Protein AF-A0A0G1XD36-F1 (afdb_monomer_lite)

Organism: NCBI:txid1618989

Structure (mmCIF, N/CA/C/O backbone):
data_AF-A0A0G1XD36-F1
#
_entry.id   AF-A0A0G1XD36-F1
#
loop_
_atom_site.group_PDB
_atom_site.id
_atom_site.type_symbol
_atom_site.label_atom_id
_atom_site.label_alt_id
_atom_site.label_comp_id
_atom_site.label_asym_id
_atom_site.label_entity_id
_atom_site.label_seq_id
_atom_site.pdbx_PDB_ins_code
_atom_site.Cartn_x
_atom_site.Cartn_y
_atom_site.Cartn_z
_atom_site.occupancy
_atom_site.B_iso_or_equiv
_atom_site.auth_seq_id
_atom_site.auth_comp_id
_atom_site.auth_asym_id
_atom_site.auth_atom_id
_atom_site.pdbx_PDB_model_num
ATOM 1 N N . MET A 1 1 ? -12.450 -5.993 47.253 1.00 56.69 1 MET A N 1
ATOM 2 C CA . MET A 1 1 ? -12.050 -7.113 46.367 1.00 56.69 1 MET A CA 1
ATOM 3 C C . MET A 1 1 ? -13.128 -7.528 45.356 1.00 56.69 1 MET A C 1
ATOM 5 O O . MET A 1 1 ? -12.743 -7.910 44.266 1.00 56.69 1 MET A O 1
ATOM 9 N N . ARG A 1 2 ? -14.443 -7.425 45.641 1.00 61.53 2 ARG A N 1
ATOM 10 C CA . ARG A 1 2 ? -15.503 -7.756 44.654 1.00 61.53 2 ARG A CA 1
ATOM 11 C C . ARG A 1 2 ? -15.562 -6.834 43.423 1.00 61.53 2 ARG A C 1
ATOM 13 O O . ARG A 1 2 ? -15.802 -7.339 42.339 1.00 61.53 2 ARG A O 1
ATOM 20 N N . GLY A 1 3 ? -15.294 -5.533 43.579 1.00 71.50 3 GLY A N 1
ATOM 21 C CA . GLY A 1 3 ? -15.344 -4.571 42.465 1.00 71.50 3 GLY A CA 1
ATOM 22 C C . GLY A 1 3 ? -14.323 -4.851 41.356 1.00 71.50 3 GLY A C 1
ATOM 23 O O . GLY A 1 3 ? -14.695 -4.905 40.196 1.00 71.50 3 GLY A O 1
ATOM 24 N N . GLN A 1 4 ? -13.062 -5.138 41.702 1.00 78.69 4 GLN A N 1
ATOM 25 C CA . GLN A 1 4 ? -12.018 -5.406 40.699 1.00 78.69 4 GLN A CA 1
ATOM 26 C C . GLN A 1 4 ? -12.273 -6.688 39.894 1.00 78.69 4 GLN A C 1
ATOM 28 O O . GLN A 1 4 ? -12.010 -6.736 38.700 1.00 78.69 4 GLN A O 1
ATOM 33 N N . ALA A 1 5 ? -12.795 -7.734 40.541 1.00 81.44 5 ALA A N 1
ATOM 34 C CA . ALA A 1 5 ? -13.110 -8.986 39.857 1.00 81.44 5 ALA A CA 1
ATOM 35 C C . ALA A 1 5 ? -14.263 -8.817 38.852 1.00 81.44 5 ALA A C 1
ATOM 37 O O . ALA A 1 5 ? -14.232 -9.437 37.795 1.00 81.44 5 ALA A O 1
ATOM 38 N N . LEU A 1 6 ? -15.247 -7.966 39.170 1.00 81.62 6 LEU A N 1
ATOM 39 C CA . LEU A 1 6 ? -16.342 -7.634 38.260 1.00 81.62 6 LEU A CA 1
ATOM 40 C C . LEU A 1 6 ? -15.836 -6.840 37.049 1.00 81.62 6 LEU A C 1
ATOM 42 O O . LEU A 1 6 ? -16.121 -7.240 35.927 1.00 81.62 6 LEU A O 1
ATOM 46 N N . LYS A 1 7 ? -15.019 -5.800 37.274 1.00 86.69 7 LYS A N 1
ATOM 47 C CA . LYS A 1 7 ? -14.390 -4.998 36.207 1.00 86.69 7 LYS A CA 1
ATOM 48 C C . LYS A 1 7 ? -13.583 -5.867 35.242 1.00 86.69 7 LYS A C 1
ATOM 50 O O . LYS A 1 7 ? -13.819 -5.848 34.042 1.00 86.69 7 LYS A O 1
ATOM 55 N N . ASN A 1 8 ? -12.705 -6.719 35.776 1.00 87.00 8 ASN A N 1
ATOM 56 C CA . ASN A 1 8 ? -11.891 -7.618 34.956 1.00 87.00 8 ASN A CA 1
ATOM 57 C C . ASN A 1 8 ? -12.744 -8.635 34.174 1.00 87.00 8 ASN A C 1
ATOM 59 O O . ASN A 1 8 ? -12.370 -9.035 33.078 1.00 87.00 8 ASN A O 1
ATOM 63 N N . CYS A 1 9 ? -13.870 -9.083 34.738 1.00 91.81 9 CYS A N 1
ATOM 64 C CA . CYS A 1 9 ? -14.781 -10.006 34.065 1.00 91.81 9 CYS A CA 1
ATOM 65 C C . CYS A 1 9 ? -15.540 -9.319 32.923 1.00 91.81 9 CYS A C 1
ATOM 67 O O . CYS A 1 9 ? -15.625 -9.888 31.839 1.00 91.81 9 CYS A O 1
ATOM 69 N N . ALA A 1 10 ? -16.066 -8.115 33.161 1.00 92.38 10 ALA A N 1
ATOM 70 C CA . ALA A 1 10 ? -16.743 -7.318 32.142 1.00 92.38 10 ALA A CA 1
ATOM 71 C C . ALA A 1 10 ? -15.798 -7.014 30.973 1.00 92.38 10 ALA A C 1
ATOM 73 O O . ALA A 1 10 ? -16.138 -7.311 29.834 1.00 92.38 10 ALA A O 1
ATOM 74 N N . GLN A 1 11 ? -14.570 -6.574 31.271 1.00 91.81 11 GLN A N 1
ATOM 75 C CA . GLN A 1 11 ? -13.529 -6.327 30.273 1.00 91.81 11 GLN A CA 1
ATOM 76 C C . GLN A 1 11 ? -13.288 -7.535 29.360 1.00 91.81 11 GLN A C 1
ATOM 78 O O . GLN A 1 11 ? -13.242 -7.400 28.142 1.00 91.81 11 GLN A O 1
ATOM 83 N N . LEU A 1 12 ? -13.107 -8.726 29.944 1.00 93.12 12 LEU A N 1
ATOM 84 C CA . LEU A 1 12 ? -12.813 -9.934 29.172 1.00 93.12 12 LEU A CA 1
ATOM 85 C C . LEU A 1 12 ? -13.974 -10.326 28.259 1.00 93.12 12 LEU A C 1
ATOM 87 O O . LEU A 1 12 ? -13.733 -10.709 27.121 1.00 93.12 12 LEU A O 1
ATOM 91 N N . ILE A 1 13 ? -15.211 -10.222 28.749 1.00 94.62 13 ILE A N 1
ATOM 92 C CA . ILE A 1 13 ? -16.399 -10.531 27.950 1.00 94.62 13 ILE A CA 1
ATOM 93 C C . ILE A 1 13 ? -16.547 -9.504 26.825 1.00 94.62 13 ILE A C 1
ATOM 95 O O . ILE A 1 13 ? -16.720 -9.910 25.686 1.00 94.62 13 ILE A O 1
ATOM 99 N N . ALA A 1 14 ? -16.408 -8.208 27.117 1.00 94.44 14 ALA A N 1
ATOM 100 C CA . ALA A 1 14 ? -16.526 -7.142 26.125 1.00 94.44 14 ALA A CA 1
ATOM 101 C C . ALA A 1 14 ? -15.501 -7.288 24.985 1.00 94.44 14 ALA A C 1
ATOM 103 O O . ALA A 1 14 ? -15.827 -7.078 23.819 1.00 94.44 14 ALA A O 1
ATOM 104 N N . ILE A 1 15 ? -14.272 -7.704 25.311 1.00 93.25 15 ILE A N 1
ATOM 105 C CA . ILE A 1 15 ? -13.216 -8.017 24.336 1.00 93.25 15 ILE A CA 1
ATOM 106 C C . ILE A 1 15 ? -13.569 -9.265 23.514 1.00 93.25 15 ILE A C 1
ATOM 108 O O . ILE A 1 15 ? -13.427 -9.232 22.297 1.00 93.25 15 ILE A O 1
ATOM 112 N N . ASP A 1 16 ? -14.018 -10.347 24.158 1.00 93.38 16 ASP A N 1
ATOM 113 C CA . ASP A 1 16 ? -14.334 -11.628 23.499 1.00 93.38 16 ASP A CA 1
ATOM 114 C C . ASP A 1 16 ? -15.556 -11.533 22.574 1.00 93.38 16 ASP A C 1
ATOM 116 O O . ASP A 1 16 ? -15.603 -12.165 21.523 1.00 93.38 16 ASP A O 1
ATOM 120 N N . THR A 1 17 ? -16.551 -10.724 22.943 1.00 92.12 17 THR A N 1
ATOM 121 C CA . THR A 1 17 ? -17.769 -10.536 22.145 1.00 92.12 17 THR A CA 1
ATOM 122 C C . THR A 1 17 ? -17.699 -9.333 21.207 1.00 92.12 17 THR A C 1
ATOM 124 O O . THR A 1 17 ? -18.535 -9.223 20.308 1.00 92.12 17 THR A O 1
ATOM 127 N N . GLY A 1 18 ? -16.752 -8.413 21.420 1.00 92.06 18 GLY A N 1
ATOM 128 C CA . GLY A 1 18 ? -16.721 -7.106 20.759 1.00 92.06 18 GLY A CA 1
ATOM 129 C C . GLY A 1 18 ? -17.934 -6.230 21.097 1.00 92.06 18 GLY A C 1
ATOM 130 O O . GLY A 1 18 ? -18.329 -5.391 20.284 1.00 92.06 18 GLY A O 1
ATOM 131 N N . ASP A 1 19 ? -18.566 -6.459 22.253 1.00 93.81 19 ASP A N 1
ATOM 132 C CA . ASP A 1 19 ? -19.788 -5.772 22.677 1.00 93.81 19 ASP A CA 1
ATOM 133 C C . ASP A 1 19 ? -19.489 -4.740 23.781 1.00 93.81 19 ASP A C 1
ATOM 135 O O . ASP A 1 19 ? -19.231 -5.132 24.924 1.00 93.81 19 ASP A O 1
ATOM 139 N N . PRO A 1 20 ? -19.515 -3.430 23.471 1.00 94.12 20 PRO A N 1
ATOM 140 C CA . PRO A 1 20 ? -19.242 -2.380 24.447 1.00 94.12 20 PRO A CA 1
ATOM 141 C C . PRO A 1 20 ? -20.337 -2.253 25.517 1.00 94.12 20 PRO A C 1
ATOM 143 O O . PRO A 1 20 ? -20.035 -1.789 26.610 1.00 94.12 20 PRO A O 1
ATOM 146 N N . GLU A 1 21 ? -21.575 -2.713 25.275 1.00 95.12 21 GLU A N 1
ATOM 147 C CA . GLU A 1 21 ? -22.667 -2.621 26.268 1.00 95.12 21 GLU A CA 1
ATOM 148 C C . GLU A 1 21 ? -22.371 -3.458 27.527 1.00 95.12 21 GLU A C 1
ATOM 150 O O . GLU A 1 21 ? -22.886 -3.200 28.615 1.00 95.12 21 GLU A O 1
ATOM 155 N N . VAL A 1 22 ? -21.479 -4.447 27.417 1.00 95.50 22 VAL A N 1
ATOM 156 C CA . VAL A 1 22 ? -20.992 -5.241 28.555 1.00 95.50 22 VAL A CA 1
ATOM 157 C C . VAL A 1 22 ? -20.266 -4.366 29.588 1.00 95.50 22 VAL A C 1
ATOM 159 O O . VAL A 1 22 ? -20.234 -4.715 30.772 1.00 95.50 22 VAL A O 1
ATOM 162 N N . CYS A 1 23 ? -19.704 -3.232 29.167 1.00 95.25 23 CYS A N 1
ATOM 163 C CA . CYS A 1 23 ? -18.957 -2.312 30.018 1.00 95.25 23 CYS A CA 1
ATOM 164 C C . CYS A 1 23 ? -19.855 -1.435 30.910 1.00 95.25 23 CYS A C 1
ATOM 166 O O . CYS A 1 23 ? -19.361 -0.921 31.912 1.00 95.25 23 CYS A O 1
ATOM 168 N N . ASP A 1 24 ? -21.169 -1.357 30.656 1.00 94.75 24 ASP A N 1
ATOM 169 C CA . ASP A 1 24 ? -22.134 -0.552 31.436 1.00 94.75 24 ASP A CA 1
ATOM 170 C C . ASP A 1 24 ? -22.221 -0.947 32.923 1.00 94.75 24 ASP A C 1
ATOM 172 O O . ASP A 1 24 ? -22.754 -0.215 33.758 1.00 94.75 24 ASP A O 1
ATOM 176 N N . VAL A 1 25 ? -21.713 -2.130 33.283 1.00 92.81 25 VAL A N 1
ATOM 177 C CA . VAL A 1 25 ? -21.644 -2.601 34.676 1.00 92.81 25 VAL A CA 1
ATOM 178 C C . VAL A 1 25 ? -20.498 -1.965 35.475 1.00 92.81 25 VAL A C 1
ATOM 180 O O . VAL A 1 25 ? -20.360 -2.243 36.671 1.00 92.81 25 VAL A O 1
ATOM 183 N N . ILE A 1 26 ? -19.632 -1.185 34.824 1.00 92.38 26 ILE A N 1
ATOM 184 C CA . ILE A 1 26 ? -18.475 -0.525 35.426 1.00 92.38 26 ILE A CA 1
ATOM 185 C C . ILE A 1 26 ? -18.885 0.886 35.861 1.00 92.38 26 ILE A C 1
ATOM 187 O O . ILE A 1 26 ? -19.116 1.758 35.042 1.00 92.38 26 ILE A O 1
ATOM 191 N N . ASP A 1 27 ? -18.938 1.122 37.174 1.00 91.88 27 ASP A N 1
ATOM 192 C CA . ASP A 1 27 ? -19.380 2.417 37.725 1.00 91.88 27 ASP A CA 1
ATOM 193 C C . ASP A 1 27 ? -18.370 3.568 37.531 1.00 91.88 27 ASP A C 1
ATOM 195 O O . ASP A 1 27 ? -18.714 4.739 37.703 1.00 91.88 27 ASP A O 1
ATOM 199 N N . ASP A 1 28 ? -17.099 3.242 37.283 1.00 92.75 28 ASP A N 1
ATOM 200 C CA . ASP A 1 28 ? -16.036 4.231 37.105 1.00 92.75 28 ASP A CA 1
ATOM 201 C C . ASP A 1 28 ? -15.924 4.599 35.625 1.00 92.75 28 ASP A C 1
ATOM 203 O O . ASP A 1 28 ? -15.701 3.726 34.793 1.00 92.75 28 ASP A O 1
ATOM 207 N N . ALA A 1 29 ? -16.100 5.881 35.306 1.00 92.69 29 ALA A N 1
ATOM 208 C CA . ALA A 1 29 ? -16.201 6.340 33.924 1.00 92.69 29 ALA A CA 1
ATOM 209 C C . ALA A 1 29 ? -14.900 6.158 33.126 1.00 92.69 29 ALA A C 1
ATOM 211 O O . ALA A 1 29 ? -14.968 5.921 31.922 1.00 92.69 29 ALA A O 1
ATOM 212 N N . ASP A 1 30 ? -13.738 6.254 33.780 1.00 92.69 30 ASP A N 1
ATOM 213 C CA . ASP A 1 30 ? -12.450 6.075 33.107 1.00 92.69 30 ASP A CA 1
ATOM 214 C C . ASP A 1 30 ? -12.234 4.582 32.805 1.00 92.69 30 ASP A C 1
ATOM 216 O O . ASP A 1 30 ? -11.949 4.216 31.666 1.00 92.69 30 ASP A O 1
ATOM 220 N N . ASP A 1 31 ? -12.486 3.705 33.787 1.00 92.88 31 ASP A N 1
ATOM 221 C CA . ASP A 1 31 ? -12.416 2.250 33.578 1.00 92.88 31 ASP A CA 1
ATOM 222 C C . ASP A 1 31 ? -13.466 1.753 32.560 1.00 92.88 31 ASP A C 1
ATOM 224 O O . ASP A 1 31 ? -13.218 0.795 31.826 1.00 92.88 31 ASP A O 1
ATOM 228 N N . GLN A 1 32 ? -14.654 2.368 32.527 1.00 94.50 32 GLN A N 1
ATOM 229 C CA . GLN A 1 32 ? -15.695 2.054 31.548 1.00 94.50 32 GLN A CA 1
ATOM 230 C C . GLN A 1 32 ? -15.246 2.443 30.136 1.00 94.50 32 GLN A C 1
ATOM 232 O O . GLN A 1 32 ? -15.360 1.627 29.223 1.00 94.50 32 GLN A O 1
ATOM 237 N N . ALA A 1 33 ? -14.691 3.646 29.958 1.00 95.38 33 ALA A N 1
ATOM 238 C CA . ALA A 1 33 ? -14.184 4.095 28.664 1.00 95.38 33 ALA A CA 1
ATOM 239 C C . ALA A 1 33 ? -13.049 3.192 28.152 1.00 95.38 33 ALA A C 1
ATOM 241 O O . ALA A 1 33 ? -13.061 2.797 26.989 1.00 95.38 33 ALA A O 1
ATOM 242 N N . ASP A 1 34 ? -12.121 2.788 29.026 1.00 94.75 34 ASP A N 1
ATOM 243 C CA . ASP A 1 34 ? -11.053 1.840 28.680 1.00 94.75 34 ASP A CA 1
ATOM 244 C C . ASP A 1 34 ? -11.609 0.456 28.275 1.00 94.75 34 ASP A C 1
ATOM 246 O O . ASP A 1 34 ? -11.056 -0.228 27.402 1.00 94.75 34 ASP A O 1
ATOM 250 N N . CYS A 1 35 ? -12.719 0.032 28.887 1.00 95.75 35 CYS A N 1
ATOM 251 C CA . CYS A 1 35 ? -13.431 -1.191 28.524 1.00 95.75 35 CYS A CA 1
ATOM 252 C C . CYS A 1 35 ? -14.083 -1.101 27.144 1.00 95.75 35 CYS A C 1
ATOM 254 O O . CYS A 1 35 ? -13.866 -1.978 26.302 1.00 95.75 35 CYS A O 1
ATOM 256 N N . GLU A 1 36 ? -14.833 -0.029 26.894 1.00 96.62 36 GLU A N 1
ATOM 257 C CA . GLU A 1 36 ? -15.518 0.206 25.624 1.00 96.62 36 GLU A CA 1
ATOM 258 C C . GLU A 1 36 ? -14.518 0.344 24.474 1.00 96.62 36 GLU A C 1
ATOM 260 O O . GLU A 1 36 ? -14.683 -0.289 23.431 1.00 96.62 36 GLU A O 1
ATOM 265 N N . ASP A 1 37 ? -13.432 1.090 24.681 1.00 96.94 37 ASP A N 1
ATOM 266 C CA . ASP A 1 37 ? -12.352 1.260 23.710 1.00 96.94 37 ASP A CA 1
ATOM 267 C C . ASP A 1 37 ? -11.733 -0.086 23.302 1.00 96.94 37 ASP A C 1
ATOM 269 O O . ASP A 1 37 ? -11.488 -0.338 22.116 1.00 96.94 37 ASP A O 1
ATOM 273 N N . ALA A 1 38 ? -11.520 -0.989 24.264 1.00 95.25 38 ALA A N 1
ATOM 274 C CA . ALA A 1 38 ? -11.024 -2.332 23.982 1.00 95.25 38 ALA A CA 1
ATOM 275 C C . ALA A 1 38 ? -12.050 -3.188 23.221 1.00 95.25 38 ALA A C 1
ATOM 277 O O . ALA A 1 38 ? -11.671 -3.908 22.295 1.00 95.25 38 ALA A O 1
ATOM 278 N N . ALA A 1 39 ? -13.336 -3.096 23.568 1.00 95.75 39 ALA A N 1
ATOM 279 C CA . ALA A 1 39 ? -14.408 -3.804 22.869 1.00 95.75 39 ALA A CA 1
ATOM 280 C C . ALA A 1 39 ? -14.543 -3.329 21.412 1.00 95.75 39 ALA A C 1
ATOM 282 O O . ALA A 1 39 ? -14.588 -4.147 20.490 1.00 95.75 39 ALA A O 1
ATOM 283 N N . TYR A 1 40 ? -14.516 -2.012 21.179 1.00 95.56 40 TYR A N 1
ATOM 284 C CA . TYR A 1 40 ? -14.539 -1.429 19.836 1.00 95.56 40 TYR A CA 1
ATOM 285 C C . TYR A 1 40 ? -13.307 -1.802 19.016 1.00 95.56 40 TYR A C 1
ATOM 287 O O . TYR A 1 40 ? -13.437 -2.118 17.833 1.00 95.56 40 TYR A O 1
ATOM 295 N N . LEU A 1 41 ? -12.122 -1.833 19.633 1.00 94.75 41 LEU A N 1
ATOM 296 C CA . LEU A 1 41 ? -10.907 -2.295 18.968 1.00 94.75 41 LEU A CA 1
ATOM 297 C C . LEU A 1 41 ? -11.041 -3.744 18.486 1.00 94.75 41 LEU A C 1
ATOM 299 O O . LEU A 1 41 ? -10.660 -4.051 17.356 1.00 94.75 41 LEU A O 1
ATOM 303 N N . MET A 1 42 ? -11.576 -4.632 19.326 1.00 92.38 42 MET A N 1
ATOM 304 C CA . MET A 1 42 ? -11.791 -6.034 18.960 1.00 92.38 42 MET A CA 1
ATOM 305 C C . MET A 1 42 ? -12.838 -6.174 17.863 1.00 92.38 42 MET A C 1
ATOM 307 O O . MET A 1 42 ? -12.578 -6.826 16.852 1.00 92.38 42 MET A O 1
ATOM 311 N N . LYS A 1 43 ? -13.970 -5.476 17.997 1.00 91.88 43 LYS A N 1
ATOM 312 C CA . LYS A 1 43 ? -15.018 -5.424 16.973 1.00 91.88 43 LYS A CA 1
ATOM 313 C C . LYS A 1 43 ? -14.472 -4.976 15.617 1.00 91.88 43 LYS A C 1
ATOM 315 O O . LYS A 1 43 ? -14.778 -5.592 14.596 1.00 91.88 43 LYS A O 1
ATOM 320 N N . ALA A 1 44 ? -13.623 -3.949 15.607 1.00 92.12 44 ALA A N 1
ATOM 321 C CA . ALA A 1 44 ? -13.003 -3.450 14.389 1.00 92.12 44 ALA A CA 1
ATOM 322 C C . ALA A 1 44 ? -12.034 -4.466 13.768 1.00 92.12 44 ALA A C 1
ATOM 324 O O . ALA A 1 44 ? -12.080 -4.704 12.562 1.00 92.12 44 ALA A O 1
ATOM 325 N N . LYS 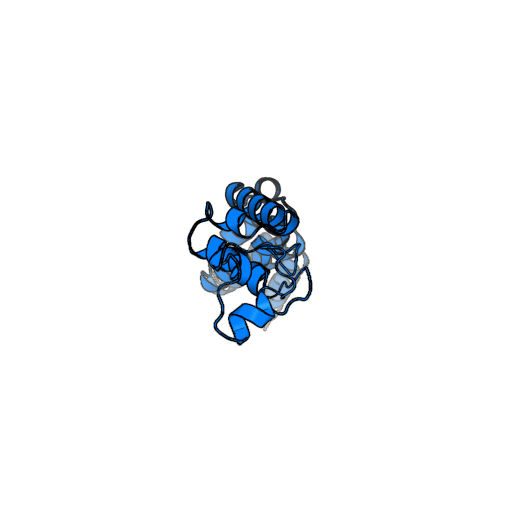A 1 45 ? -11.179 -5.104 14.578 1.00 89.44 45 LYS A N 1
ATOM 326 C CA . LYS A 1 45 ? -10.168 -6.055 14.089 1.00 89.44 45 LYS A CA 1
ATOM 327 C C . LYS A 1 45 ? -10.758 -7.382 13.623 1.00 89.44 45 LYS A C 1
ATOM 329 O O . LYS A 1 45 ? -10.402 -7.854 12.548 1.00 89.44 45 LYS A O 1
ATOM 334 N N . GLU A 1 46 ? -11.647 -7.984 14.405 1.00 86.44 46 GLU A N 1
ATOM 335 C CA . GLU A 1 46 ? -12.210 -9.304 14.095 1.00 86.44 46 GLU A CA 1
ATOM 336 C C . GLU A 1 46 ? -13.371 -9.219 13.102 1.00 86.44 46 GLU A C 1
ATOM 338 O O . GLU A 1 46 ?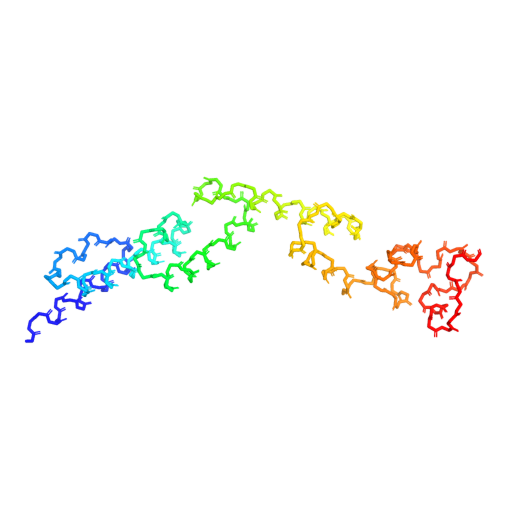 -13.520 -10.084 12.238 1.00 86.44 46 GLU A O 1
ATOM 343 N N . GLY A 1 47 ? -14.162 -8.145 13.167 1.00 78.88 47 GLY A N 1
ATOM 344 C CA . GLY A 1 47 ? -15.255 -7.888 12.230 1.00 78.88 47 GLY A CA 1
ATOM 345 C C . GLY A 1 47 ? -14.819 -7.229 10.918 1.00 78.88 47 GLY A C 1
ATOM 346 O O . GLY A 1 47 ? -15.630 -7.134 9.995 1.00 78.88 47 GLY A O 1
ATOM 347 N N . SER A 1 48 ? -13.563 -6.763 10.828 1.00 77.62 48 SER A N 1
ATOM 348 C CA . SER A 1 48 ? -13.107 -5.802 9.805 1.00 77.62 48 SER A CA 1
ATOM 349 C C . SER A 1 48 ? -13.987 -4.543 9.745 1.00 77.62 48 SER A C 1
ATOM 351 O O . SER A 1 48 ? -14.115 -3.910 8.703 1.00 77.62 48 SER A O 1
ATOM 353 N N . ASP A 1 49 ? -14.633 -4.191 10.855 1.00 85.12 49 ASP A N 1
ATOM 354 C CA . ASP A 1 49 ? -15.561 -3.068 10.952 1.00 85.12 49 ASP A CA 1
ATOM 355 C C . ASP A 1 49 ? -14.778 -1.775 11.210 1.00 85.12 49 ASP A C 1
ATOM 357 O O . ASP A 1 49 ? -14.572 -1.371 12.353 1.00 85.12 49 ASP A O 1
ATOM 361 N N . TYR A 1 50 ? -14.294 -1.125 10.148 1.00 89.06 50 TYR A N 1
ATOM 362 C CA . TYR A 1 50 ? -13.522 0.114 10.288 1.00 89.06 50 TYR A CA 1
ATOM 363 C C . TYR A 1 50 ? -14.318 1.221 10.991 1.00 89.06 50 TYR A C 1
ATOM 365 O O . TYR A 1 50 ? -13.751 1.996 11.763 1.00 89.06 50 TYR A O 1
ATOM 373 N N . ALA A 1 51 ? -15.637 1.276 10.784 1.00 89.00 51 ALA A N 1
ATOM 374 C CA . ALA A 1 51 ? -16.490 2.260 11.442 1.00 89.00 51 ALA A CA 1
ATOM 375 C C . ALA A 1 51 ? -16.456 2.127 12.975 1.00 89.00 51 ALA A C 1
ATOM 377 O O . ALA A 1 51 ? -16.587 3.136 13.669 1.00 89.00 51 ALA A O 1
ATOM 378 N N . ALA A 1 52 ? -16.201 0.928 13.514 1.00 92.19 52 ALA A N 1
ATOM 379 C CA . ALA A 1 52 ? -16.036 0.725 14.951 1.00 92.19 52 ALA A CA 1
ATOM 380 C C . ALA A 1 52 ? -14.800 1.443 15.525 1.00 92.19 52 ALA A C 1
ATOM 382 O O . ALA A 1 52 ? -14.839 1.859 16.682 1.00 92.19 52 ALA A O 1
ATOM 383 N N . CYS A 1 53 ? -13.744 1.684 14.732 1.00 93.94 53 CYS A N 1
ATOM 384 C CA . CYS A 1 53 ? -12.598 2.475 15.193 1.00 93.94 53 CYS A CA 1
ATOM 385 C C . CYS A 1 53 ? -13.004 3.913 15.563 1.00 93.94 53 CYS A C 1
ATOM 387 O O . CYS A 1 53 ? -12.446 4.483 16.497 1.00 93.94 53 CYS A O 1
ATOM 389 N N . ALA A 1 54 ? -14.000 4.500 14.887 1.00 92.06 54 ALA A N 1
ATOM 390 C CA . ALA A 1 54 ? -14.446 5.869 15.160 1.00 92.06 54 ALA A CA 1
ATOM 391 C C . ALA A 1 54 ? -15.079 6.033 16.554 1.00 92.06 54 ALA A C 1
ATOM 393 O O . ALA A 1 54 ? -15.091 7.146 17.087 1.00 92.06 54 ALA A O 1
ATOM 394 N N . SER A 1 55 ? -15.571 4.938 17.142 1.00 94.69 55 SER A N 1
ATOM 395 C CA . SER A 1 55 ? -16.143 4.911 18.490 1.00 94.69 55 SER A CA 1
ATOM 396 C C . SER A 1 55 ? -15.089 4.873 19.600 1.00 94.69 55 SER A C 1
ATOM 398 O O . SER A 1 55 ? -15.438 5.115 20.750 1.00 94.69 55 SER A O 1
ATOM 400 N N . ILE A 1 56 ? -13.818 4.609 19.272 1.00 96.25 56 ILE A N 1
ATOM 401 C CA . ILE A 1 56 ? -12.717 4.605 20.242 1.00 96.25 56 ILE A CA 1
ATOM 402 C C . ILE A 1 56 ? -12.403 6.050 20.654 1.00 96.25 56 ILE A C 1
ATOM 404 O O . ILE A 1 56 ? -12.067 6.906 19.822 1.00 96.25 56 ILE A O 1
ATOM 408 N N . VAL A 1 57 ? -12.499 6.326 21.952 1.00 96.38 57 VAL A N 1
ATOM 409 C CA . VAL A 1 57 ? -12.288 7.647 22.552 1.00 96.38 57 VAL A CA 1
ATOM 410 C C . VAL A 1 57 ? -10.797 7.947 22.692 1.00 96.38 57 VAL A C 1
ATOM 412 O O . VAL A 1 57 ? -10.360 9.066 22.385 1.00 96.38 57 VAL A O 1
ATOM 415 N N . ASN A 1 58 ? -9.992 6.963 23.107 1.00 96.62 58 ASN A N 1
ATOM 416 C CA . ASN A 1 58 ? -8.543 7.093 23.166 1.00 96.62 58 ASN A CA 1
ATOM 417 C C . ASN A 1 58 ? -7.965 7.312 21.759 1.00 96.62 58 ASN A C 1
ATOM 419 O O . ASN A 1 58 ? -7.977 6.434 20.897 1.00 96.62 58 ASN A O 1
ATOM 423 N N . LYS A 1 59 ? -7.419 8.508 21.526 1.00 96.31 59 LYS A N 1
ATOM 424 C CA . LYS A 1 59 ? -6.963 8.942 20.197 1.00 96.31 59 LYS A CA 1
ATOM 425 C C . LYS A 1 59 ? -5.816 8.101 19.645 1.00 96.31 59 LYS A C 1
ATOM 427 O O . LYS A 1 59 ? -5.789 7.858 18.441 1.00 96.31 59 LYS A O 1
ATOM 432 N N . ASP A 1 60 ? -4.895 7.673 20.504 1.00 96.38 60 ASP A N 1
ATOM 433 C CA . ASP A 1 60 ? -3.742 6.872 20.089 1.00 96.38 60 ASP A CA 1
ATOM 434 C C . ASP A 1 60 ? -4.196 5.457 19.720 1.00 96.38 60 ASP A C 1
ATOM 436 O O . ASP A 1 60 ? -3.785 4.905 18.695 1.00 96.38 60 ASP A O 1
ATOM 440 N N . LEU A 1 61 ? -5.116 4.895 20.511 1.00 95.94 61 LEU A N 1
ATOM 441 C CA . LEU A 1 61 ? -5.710 3.596 20.224 1.00 95.94 61 LEU A CA 1
ATOM 442 C C . LEU A 1 61 ? -6.561 3.628 18.952 1.00 95.94 61 LEU A C 1
ATOM 444 O O . LEU A 1 61 ? -6.461 2.716 18.131 1.00 95.94 61 LEU A O 1
ATOM 448 N N . ARG A 1 62 ? -7.333 4.699 18.745 1.00 95.62 62 ARG A N 1
ATOM 449 C CA . ARG A 1 62 ? -8.105 4.914 17.521 1.00 95.62 62 ARG A CA 1
ATOM 450 C C . ARG A 1 62 ? -7.206 4.980 16.294 1.00 95.62 62 ARG A C 1
ATOM 452 O O . ARG A 1 62 ? -7.444 4.239 15.349 1.00 95.62 62 ARG A O 1
ATOM 459 N N . ALA A 1 63 ? -6.152 5.795 16.320 1.00 93.62 63 ALA A N 1
ATOM 460 C CA . ALA A 1 63 ? -5.217 5.893 15.199 1.00 93.62 63 ALA A CA 1
ATOM 461 C C . ALA A 1 63 ? -4.565 4.533 14.885 1.00 93.62 63 ALA A C 1
ATOM 463 O O . ALA A 1 63 ? -4.399 4.148 13.723 1.00 93.62 63 ALA A O 1
ATOM 464 N N . SER A 1 64 ? -4.241 3.766 15.931 1.00 93.06 64 SER A N 1
ATOM 465 C CA . SER A 1 64 ? -3.723 2.405 15.794 1.00 93.06 64 SER A CA 1
ATOM 466 C C . SER A 1 64 ? -4.750 1.439 15.186 1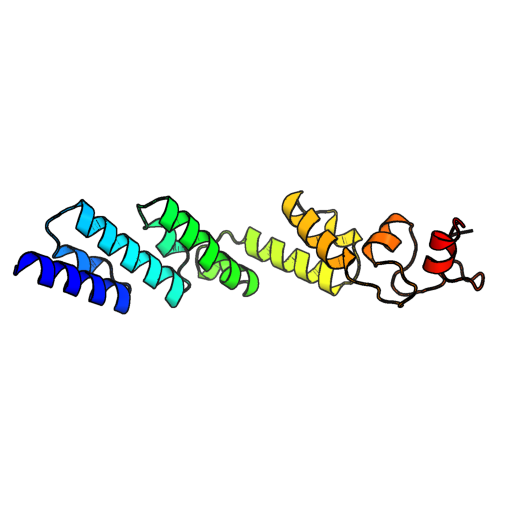.00 93.06 64 SER A C 1
ATOM 468 O O . SER A 1 64 ? -4.382 0.613 14.348 1.00 93.06 64 SER A O 1
ATOM 470 N N . CYS A 1 65 ? -6.024 1.546 15.577 1.00 94.06 65 CYS A N 1
ATOM 471 C CA . CYS A 1 65 ? -7.143 0.782 15.023 1.00 94.06 65 CYS A CA 1
ATOM 472 C C . CYS A 1 65 ? -7.339 1.086 13.537 1.00 94.06 65 CYS A C 1
ATOM 474 O O . CYS A 1 65 ? -7.283 0.174 12.715 1.00 94.06 65 CYS A O 1
ATOM 476 N N . GLU A 1 66 ? -7.487 2.369 13.196 1.00 91.88 66 GLU A N 1
ATOM 477 C CA . GLU A 1 66 ? -7.713 2.842 11.829 1.00 91.88 66 GLU A CA 1
ATOM 478 C C . GLU A 1 66 ? -6.612 2.328 10.894 1.00 91.88 66 GLU A C 1
ATOM 480 O O . GLU A 1 66 ? -6.902 1.756 9.847 1.00 91.88 66 GLU A O 1
ATOM 485 N N . THR A 1 67 ? -5.350 2.417 11.322 1.00 88.88 67 THR A N 1
ATOM 486 C CA . THR A 1 67 ? -4.206 1.934 10.535 1.00 88.88 67 THR A CA 1
ATOM 487 C C . THR A 1 67 ? -4.233 0.414 10.334 1.00 88.88 67 THR A C 1
ATOM 489 O O . THR A 1 67 ? -4.006 -0.072 9.227 1.00 88.88 67 THR A O 1
ATOM 492 N N . GLN A 1 68 ? -4.511 -0.358 11.391 1.00 89.75 68 GLN A N 1
ATOM 493 C CA . GLN A 1 68 ? -4.494 -1.826 11.328 1.00 89.75 68 GLN A CA 1
ATOM 494 C C . GLN A 1 68 ? -5.663 -2.403 10.525 1.00 89.75 68 GLN A C 1
ATOM 496 O O . GLN A 1 68 ? -5.512 -3.445 9.890 1.00 89.75 68 GLN A O 1
ATOM 501 N N . VAL A 1 69 ? -6.820 -1.745 10.563 1.00 91.19 69 VAL A N 1
ATOM 502 C CA . VAL A 1 69 ? -8.053 -2.235 9.938 1.00 91.19 69 VAL A CA 1
ATOM 503 C C . VAL A 1 69 ? -8.183 -1.743 8.493 1.00 91.19 69 VAL A C 1
ATOM 505 O O . VAL A 1 69 ? -8.661 -2.491 7.643 1.00 91.19 69 VAL A O 1
ATOM 508 N N . ALA A 1 70 ? -7.702 -0.536 8.167 1.00 90.62 70 ALA A N 1
ATOM 509 C CA . ALA A 1 70 ? -7.800 0.012 6.811 1.00 90.62 70 ALA A CA 1
ATOM 510 C C . ALA A 1 70 ? -7.010 -0.799 5.772 1.00 90.62 70 ALA A C 1
ATOM 512 O O . ALA A 1 70 ? -7.545 -1.096 4.707 1.00 90.62 70 ALA A O 1
ATOM 513 N N . ALA A 1 71 ? -5.766 -1.192 6.069 1.00 85.62 71 ALA A N 1
ATOM 514 C CA . ALA A 1 71 ? -4.892 -1.870 5.106 1.00 85.62 71 ALA A CA 1
ATOM 515 C C . ALA A 1 71 ? -5.506 -3.143 4.470 1.00 85.62 71 ALA A C 1
ATOM 517 O O . ALA A 1 71 ? -5.564 -3.213 3.240 1.00 85.62 71 ALA A O 1
ATOM 518 N N . PRO A 1 72 ? -6.019 -4.132 5.236 1.00 87.56 72 PRO A N 1
ATOM 519 C CA . PRO A 1 72 ? -6.642 -5.318 4.643 1.00 87.56 72 PRO A CA 1
ATOM 520 C C . PRO A 1 72 ? -7.946 -5.004 3.894 1.00 87.56 72 PRO A C 1
ATOM 522 O O . PRO A 1 72 ? -8.253 -5.672 2.909 1.00 87.56 72 PRO A O 1
ATOM 525 N N . ILE A 1 73 ? -8.704 -3.985 4.316 1.00 89.12 73 ILE A N 1
ATOM 526 C CA . ILE A 1 73 ? -9.929 -3.551 3.625 1.00 89.12 73 ILE A CA 1
ATOM 527 C C . ILE A 1 73 ? -9.594 -2.938 2.263 1.00 89.12 73 ILE A C 1
ATOM 529 O O . ILE A 1 73 ? -10.259 -3.256 1.274 1.00 89.12 73 ILE A O 1
ATOM 533 N N . ILE A 1 74 ? -8.563 -2.086 2.218 1.00 89.44 74 ILE A N 1
ATOM 534 C CA . ILE A 1 74 ? -8.064 -1.446 0.997 1.00 89.44 74 ILE A CA 1
ATOM 535 C C . ILE A 1 74 ? -7.567 -2.512 0.020 1.00 89.44 74 ILE A C 1
ATOM 537 O O . ILE A 1 74 ? -8.023 -2.548 -1.120 1.00 89.44 74 ILE A O 1
ATOM 541 N N . ALA A 1 75 ? -6.721 -3.435 0.486 1.00 85.38 75 ALA A N 1
ATOM 542 C CA . ALA A 1 75 ? -6.202 -4.532 -0.331 1.00 85.38 75 ALA A CA 1
ATOM 543 C C . ALA A 1 75 ? -7.306 -5.470 -0.859 1.00 85.38 75 ALA A C 1
ATOM 545 O O . ALA A 1 75 ? -7.187 -6.027 -1.946 1.00 85.38 75 ALA A O 1
ATOM 546 N N . ALA A 1 76 ? -8.401 -5.645 -0.112 1.00 86.88 76 ALA A N 1
ATOM 547 C CA . ALA A 1 76 ? -9.554 -6.430 -0.552 1.00 86.88 76 ALA A CA 1
ATOM 548 C C . ALA A 1 76 ? -10.521 -5.658 -1.474 1.00 86.88 76 ALA A C 1
ATOM 550 O O . ALA A 1 76 ? -11.523 -6.230 -1.909 1.00 86.88 76 ALA A O 1
ATOM 551 N N . GLY A 1 77 ? -10.285 -4.365 -1.730 1.00 87.88 77 GLY A N 1
ATOM 552 C CA . GLY A 1 77 ? -11.194 -3.512 -2.501 1.00 87.88 77 GLY A CA 1
ATOM 553 C C . GLY A 1 77 ? -12.563 -3.313 -1.836 1.00 87.88 77 GLY A C 1
ATOM 554 O O . GLY A 1 77 ? -13.557 -3.065 -2.517 1.00 87.88 77 GLY A O 1
ATOM 555 N N . ALA A 1 78 ? -12.653 -3.460 -0.509 1.00 89.12 78 ALA A N 1
ATOM 556 C CA . ALA A 1 78 ? -13.917 -3.542 0.227 1.00 89.12 78 ALA A CA 1
ATOM 557 C C . ALA A 1 78 ? -14.280 -2.256 1.002 1.00 89.12 78 ALA A C 1
ATOM 559 O O . ALA A 1 78 ? -15.099 -2.311 1.920 1.00 89.12 78 ALA A O 1
ATOM 560 N N . CYS A 1 79 ? -13.704 -1.103 0.644 1.00 89.50 79 CYS A N 1
ATOM 561 C CA . CYS A 1 79 ? -13.835 0.169 1.370 1.00 89.50 79 CYS A CA 1
ATOM 562 C C . CYS A 1 79 ? -15.287 0.549 1.681 1.00 89.50 79 CYS A C 1
ATOM 564 O O . CYS A 1 79 ? -15.651 0.648 2.853 1.00 89.50 79 CYS A O 1
ATOM 566 N N . ALA A 1 80 ? -16.149 0.658 0.662 1.00 88.19 80 ALA A N 1
ATOM 567 C CA . ALA A 1 80 ? -17.557 1.006 0.864 1.00 88.19 80 ALA A CA 1
ATOM 568 C C . ALA A 1 80 ? -18.314 0.017 1.769 1.00 88.19 80 ALA A C 1
ATOM 570 O O . ALA A 1 80 ? -19.215 0.423 2.501 1.00 88.19 80 ALA A O 1
ATOM 571 N N . LYS A 1 81 ? -17.954 -1.275 1.747 1.00 85.50 81 LYS A N 1
ATOM 572 C CA . LYS A 1 81 ? -18.603 -2.303 2.578 1.00 85.50 81 LYS A CA 1
ATOM 573 C C . LYS A 1 81 ? -18.325 -2.090 4.067 1.00 85.50 81 LYS A C 1
ATOM 575 O O . LYS A 1 81 ? -19.191 -2.388 4.883 1.00 85.50 81 LYS A O 1
ATOM 580 N N . TYR A 1 82 ? -17.139 -1.594 4.399 1.00 85.00 82 TYR A N 1
ATOM 581 C CA . TYR A 1 82 ? -16.670 -1.453 5.776 1.00 85.00 82 TYR A CA 1
ATOM 582 C C . TYR A 1 82 ? -16.579 0.008 6.244 1.00 85.00 82 TYR A C 1
ATOM 584 O O . TYR A 1 82 ? -16.051 0.276 7.317 1.00 85.00 82 TYR A O 1
ATOM 592 N N . GLY A 1 83 ? -17.132 0.954 5.477 1.00 81.12 83 GLY A N 1
ATOM 593 C CA . GLY A 1 83 ? -17.232 2.364 5.871 1.00 81.12 83 GLY A CA 1
ATOM 594 C C . GLY A 1 83 ? -15.958 3.187 5.661 1.00 81.12 83 GLY A C 1
ATOM 595 O O . GLY A 1 83 ? -15.844 4.271 6.227 1.00 81.12 83 GLY A O 1
ATOM 596 N N . LEU A 1 84 ? -15.012 2.693 4.858 1.00 85.75 84 LEU A N 1
ATOM 597 C CA . LEU A 1 84 ? -13.829 3.444 4.440 1.00 85.75 84 LEU A CA 1
ATOM 598 C C . LEU A 1 84 ? -14.152 4.323 3.221 1.00 85.75 84 LEU A C 1
ATOM 600 O O . LEU A 1 84 ? -15.028 3.980 2.422 1.00 85.75 84 LEU A O 1
ATOM 604 N N . ASP A 1 85 ? -13.426 5.431 3.046 1.00 89.06 85 ASP A N 1
ATOM 605 C CA . ASP A 1 85 ? -13.546 6.258 1.841 1.00 89.06 85 ASP A CA 1
ATOM 606 C C . ASP A 1 85 ? -13.201 5.420 0.600 1.00 89.06 85 ASP A C 1
ATOM 608 O O . ASP A 1 85 ? -12.119 4.837 0.502 1.00 89.06 85 ASP A O 1
ATOM 612 N N . GLN A 1 86 ? -14.140 5.341 -0.345 1.00 90.62 86 GLN A N 1
ATOM 613 C CA . GLN A 1 86 ? -13.996 4.512 -1.538 1.00 90.62 86 GLN A CA 1
ATOM 614 C C . GLN A 1 86 ? -12.800 4.938 -2.401 1.00 90.62 86 GLN A C 1
ATOM 616 O O . GLN A 1 86 ? -12.162 4.080 -3.008 1.00 90.62 86 GLN A O 1
ATOM 621 N N . SER A 1 87 ? -12.430 6.223 -2.377 1.00 90.00 87 SER A N 1
ATOM 622 C CA . SER A 1 87 ? -11.267 6.732 -3.109 1.00 90.00 87 SER A CA 1
ATOM 623 C C . SER A 1 87 ? -9.953 6.064 -2.692 1.00 90.00 87 SER A C 1
ATOM 625 O O . SER A 1 87 ? -9.045 5.963 -3.515 1.00 90.00 87 SER A O 1
ATOM 627 N N . LEU A 1 88 ? -9.848 5.549 -1.460 1.00 88.81 88 LEU A N 1
ATOM 628 C CA . LEU A 1 88 ? -8.666 4.816 -0.996 1.00 88.81 88 LEU A CA 1
ATOM 629 C C . LEU A 1 88 ? -8.522 3.473 -1.718 1.00 88.81 88 LEU A C 1
ATOM 631 O O . LEU A 1 88 ? -7.445 3.159 -2.221 1.00 88.81 88 LEU A O 1
ATOM 635 N N . CYS A 1 89 ? -9.612 2.708 -1.826 1.00 91.88 89 CYS A N 1
ATOM 636 C CA . CYS A 1 89 ? -9.622 1.461 -2.593 1.00 91.88 89 CYS A CA 1
ATOM 637 C C . CYS A 1 89 ? -9.425 1.716 -4.086 1.00 91.88 89 CYS A C 1
ATOM 639 O O . CYS A 1 89 ? -8.695 0.972 -4.741 1.00 91.88 89 CYS A O 1
ATOM 641 N N . ASP A 1 90 ? -10.053 2.762 -4.624 1.00 92.38 90 ASP A N 1
ATOM 642 C CA . ASP A 1 90 ? -9.926 3.112 -6.038 1.00 92.38 90 ASP A CA 1
ATOM 643 C C . ASP A 1 90 ? -8.476 3.502 -6.371 1.00 92.38 90 ASP A C 1
ATOM 645 O O . ASP A 1 90 ? -7.932 3.063 -7.383 1.00 92.38 90 ASP A O 1
ATOM 649 N N . THR A 1 91 ? -7.818 4.258 -5.481 1.00 90.94 91 THR A N 1
ATOM 650 C CA . THR A 1 91 ? -6.400 4.625 -5.614 1.00 90.94 91 THR A CA 1
ATOM 651 C C . THR A 1 91 ? -5.500 3.397 -5.545 1.00 90.94 91 THR A C 1
ATOM 653 O O . THR A 1 91 ? -4.639 3.244 -6.407 1.00 90.94 91 THR A O 1
ATOM 656 N N . GLN A 1 92 ? -5.709 2.497 -4.576 1.00 91.31 92 GLN A N 1
ATOM 657 C CA . GLN A 1 92 ? -4.915 1.268 -4.492 1.00 91.31 92 GLN A CA 1
ATOM 658 C C . GLN A 1 92 ? -5.092 0.405 -5.742 1.00 91.31 92 GLN A C 1
ATOM 660 O O . GLN A 1 92 ? -4.111 -0.036 -6.325 1.00 91.31 92 GLN A O 1
ATOM 665 N N . THR A 1 93 ? -6.329 0.237 -6.207 1.00 91.81 93 THR A N 1
ATOM 666 C CA . THR A 1 93 ? -6.624 -0.525 -7.429 1.00 91.81 93 THR A CA 1
ATOM 667 C C . THR A 1 93 ? -5.931 0.086 -8.647 1.00 91.81 93 THR A C 1
ATOM 669 O O . THR A 1 93 ? -5.431 -0.635 -9.509 1.00 91.81 93 THR A O 1
ATOM 672 N N . ALA A 1 94 ? -5.885 1.418 -8.734 1.00 93.69 94 ALA A N 1
ATOM 673 C CA . ALA A 1 94 ? -5.177 2.109 -9.802 1.00 93.69 94 ALA A CA 1
ATOM 674 C C . ALA A 1 94 ? -3.657 1.889 -9.720 1.00 93.69 94 ALA A C 1
ATOM 676 O O . ALA A 1 94 ? -3.039 1.641 -10.753 1.00 93.69 94 ALA A O 1
ATOM 677 N N . ILE A 1 95 ? -3.060 1.930 -8.524 1.00 93.56 95 ILE A N 1
ATOM 678 C CA . ILE A 1 95 ? -1.635 1.616 -8.319 1.00 93.56 95 ILE A CA 1
ATOM 679 C C . ILE A 1 95 ? -1.350 0.162 -8.709 1.00 93.56 95 ILE A C 1
ATOM 681 O O . ILE A 1 95 ? -0.423 -0.094 -9.472 1.00 93.56 95 ILE A O 1
ATOM 685 N N . ASP A 1 96 ? -2.179 -0.782 -8.265 1.00 92.56 96 ASP A N 1
ATOM 686 C CA . ASP A 1 96 ? -2.028 -2.203 -8.588 1.00 92.56 96 ASP A CA 1
ATOM 687 C C . ASP A 1 96 ? -2.122 -2.447 -10.102 1.00 92.56 96 ASP A C 1
ATOM 689 O O . ASP A 1 96 ? -1.391 -3.271 -10.649 1.00 92.56 96 ASP A O 1
ATOM 693 N N . ALA A 1 97 ? -2.985 -1.706 -10.806 1.00 94.06 97 ALA A N 1
ATOM 694 C CA . ALA A 1 97 ? -3.086 -1.767 -12.261 1.00 94.06 97 ALA A CA 1
ATOM 695 C C . ALA A 1 97 ? -1.828 -1.230 -12.963 1.00 94.06 97 ALA A C 1
ATOM 697 O O . ALA A 1 97 ? -1.415 -1.788 -13.980 1.00 94.06 97 ALA A O 1
ATOM 698 N N . VAL A 1 98 ? -1.205 -0.179 -12.422 1.00 95.25 98 VAL A N 1
ATOM 699 C CA . VAL A 1 98 ? 0.074 0.349 -12.919 1.00 95.25 98 VAL A CA 1
ATOM 700 C C . VAL A 1 98 ? 1.187 -0.666 -12.694 1.00 95.25 98 VAL A C 1
ATOM 702 O O . VAL A 1 98 ? 1.885 -1.018 -13.640 1.00 95.25 98 VAL A O 1
ATOM 705 N N . ILE A 1 99 ? 1.291 -1.212 -11.485 1.00 93.31 99 ILE A N 1
ATOM 706 C CA . ILE A 1 99 ? 2.244 -2.273 -11.151 1.00 93.31 99 ILE A CA 1
ATOM 707 C C . ILE A 1 99 ? 2.076 -3.470 -12.096 1.00 93.31 99 ILE A C 1
ATOM 709 O O . ILE A 1 99 ? 3.047 -3.948 -12.676 1.00 93.31 99 ILE A O 1
ATOM 713 N N . ALA A 1 100 ? 0.839 -3.915 -12.325 1.00 91.62 100 ALA A N 1
ATOM 714 C CA . ALA A 1 100 ? 0.545 -5.016 -13.237 1.00 91.62 100 ALA A CA 1
ATOM 715 C C . ALA A 1 100 ? 0.862 -4.697 -14.708 1.00 91.62 100 ALA A C 1
ATOM 717 O O . ALA A 1 100 ? 1.072 -5.620 -15.495 1.00 91.62 100 ALA A O 1
ATOM 718 N N . SER A 1 101 ? 0.877 -3.417 -15.092 1.00 91.56 101 SER A N 1
ATOM 719 C CA . SER A 1 101 ? 1.251 -2.996 -16.444 1.00 91.56 101 SER A CA 1
ATOM 720 C C . SER A 1 101 ? 2.755 -3.065 -16.704 1.00 91.56 101 SER A C 1
ATOM 722 O O . SER A 1 101 ? 3.148 -3.096 -17.866 1.00 91.56 101 SER A O 1
ATOM 724 N N . GLY A 1 102 ? 3.578 -3.085 -15.650 1.00 90.25 102 GLY A N 1
ATOM 725 C CA . GLY A 1 102 ? 5.036 -3.025 -15.757 1.00 90.25 102 GLY A CA 1
ATOM 726 C C . GLY A 1 102 ? 5.588 -1.629 -16.059 1.00 90.25 102 GLY A C 1
ATOM 727 O O . GLY A 1 102 ? 6.785 -1.440 -15.957 1.00 90.25 102 GLY A O 1
ATOM 728 N N . ASP A 1 103 ? 4.743 -0.641 -16.367 1.00 91.00 103 ASP A N 1
ATOM 729 C CA . ASP A 1 103 ? 5.180 0.673 -16.842 1.00 91.00 103 ASP A CA 1
ATOM 730 C C . ASP A 1 103 ? 5.232 1.726 -15.712 1.00 91.00 103 ASP A C 1
ATOM 732 O O . ASP A 1 103 ? 4.174 2.198 -15.264 1.00 91.00 103 ASP A O 1
ATOM 736 N N . PRO A 1 104 ? 6.430 2.192 -15.296 1.00 93.38 104 PRO A N 1
ATOM 737 C CA . PRO A 1 104 ? 6.572 3.190 -14.234 1.00 93.38 104 PRO A CA 1
ATOM 738 C C . PRO A 1 104 ? 5.905 4.536 -14.554 1.00 93.38 104 PRO A C 1
ATOM 740 O O . PRO A 1 104 ? 5.534 5.282 -13.643 1.00 93.38 104 PRO A O 1
ATOM 743 N N . ARG A 1 105 ? 5.670 4.858 -15.839 1.00 91.75 105 ARG A N 1
ATOM 744 C CA . ARG A 1 105 ? 4.981 6.097 -16.258 1.00 91.75 105 ARG A CA 1
ATOM 745 C C . ARG A 1 105 ? 3.568 6.190 -15.700 1.00 91.75 105 ARG A C 1
ATOM 747 O O . ARG A 1 105 ? 3.043 7.292 -15.522 1.00 91.75 105 ARG A O 1
ATOM 754 N N . GLY A 1 106 ? 2.956 5.044 -15.406 1.00 93.25 106 GLY A N 1
ATOM 755 C CA . GLY A 1 106 ? 1.638 4.976 -14.798 1.00 93.25 106 GLY A CA 1
ATOM 756 C C . GLY A 1 106 ? 1.573 5.580 -13.392 1.00 93.25 106 GLY A C 1
ATOM 757 O O . GLY A 1 106 ? 0.482 5.939 -12.964 1.00 93.25 106 GLY A O 1
ATOM 758 N N . CYS A 1 107 ? 2.701 5.760 -12.691 1.00 95.00 107 CYS A N 1
ATOM 759 C CA . CYS A 1 107 ? 2.721 6.344 -11.345 1.00 95.00 107 CYS A CA 1
ATOM 760 C C . CYS A 1 107 ? 2.531 7.874 -11.332 1.00 95.00 107 CYS A C 1
ATOM 762 O O . CYS A 1 107 ? 2.098 8.452 -10.330 1.00 95.00 107 CYS A O 1
ATOM 764 N N . ALA A 1 108 ? 2.816 8.554 -12.449 1.00 93.38 108 ALA A N 1
ATOM 765 C CA . ALA A 1 108 ? 2.803 10.016 -12.547 1.00 93.38 108 ALA A CA 1
ATOM 766 C C . ALA A 1 108 ? 1.483 10.703 -12.118 1.00 93.38 108 ALA A C 1
ATOM 768 O O . ALA A 1 108 ? 1.556 11.784 -11.524 1.00 93.38 108 ALA A O 1
ATOM 769 N N . PRO A 1 109 ? 0.280 10.143 -12.358 1.00 94.25 109 PRO A N 1
ATOM 770 C CA . PRO A 1 109 ? -0.981 10.769 -11.960 1.00 94.25 109 PRO A CA 1
ATOM 771 C C . PRO A 1 109 ? -1.277 10.738 -10.454 1.00 94.25 109 PRO A C 1
ATOM 773 O O . PRO A 1 109 ? -2.179 11.451 -10.021 1.00 94.25 109 PRO A O 1
ATOM 776 N N . PHE A 1 110 ? -0.571 9.929 -9.655 1.00 92.69 110 PHE A N 1
ATOM 777 C CA . PHE A 1 110 ? -0.841 9.818 -8.218 1.00 92.69 110 PHE A CA 1
ATOM 778 C C . PHE A 1 110 ? -0.293 11.010 -7.420 1.00 92.69 110 PHE A C 1
ATOM 780 O O . PHE A 1 110 ? 0.652 11.684 -7.836 1.00 92.69 110 PHE A O 1
ATOM 787 N N . GLU A 1 111 ? -0.880 11.260 -6.250 1.00 91.19 111 GLU A N 1
ATOM 788 C CA . GLU A 1 111 ? -0.377 12.233 -5.269 1.00 91.19 111 GLU A CA 1
ATOM 789 C C . GLU A 1 111 ? 1.004 11.832 -4.734 1.00 91.19 111 GLU A C 1
ATOM 791 O O . GLU A 1 111 ? 1.381 10.666 -4.814 1.00 91.19 111 GLU A O 1
ATOM 796 N N . THR A 1 112 ? 1.758 12.782 -4.170 1.00 88.62 112 THR A N 1
ATOM 797 C CA . THR A 1 112 ? 3.189 12.613 -3.846 1.00 88.62 112 THR A CA 1
ATOM 798 C C . THR A 1 112 ? 3.509 11.323 -3.085 1.00 88.62 112 THR A C 1
ATOM 800 O O . THR A 1 112 ? 4.356 10.559 -3.527 1.00 88.62 112 THR A O 1
ATOM 803 N N . THR A 1 113 ? 2.804 11.022 -1.992 1.00 88.38 113 THR A N 1
ATOM 804 C CA . THR A 1 113 ? 3.089 9.835 -1.163 1.00 88.38 113 THR A CA 1
ATOM 805 C C . THR A 1 113 ? 2.742 8.512 -1.853 1.00 88.38 113 THR A C 1
ATOM 807 O O . THR A 1 113 ? 3.447 7.513 -1.709 1.00 88.38 113 THR A O 1
ATOM 810 N N . GLN A 1 11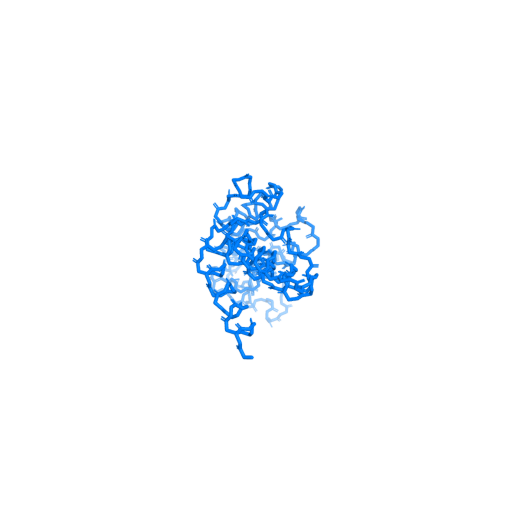4 ? 1.653 8.490 -2.622 1.00 91.38 114 GLN A N 1
ATOM 811 C CA . GLN A 1 114 ? 1.224 7.322 -3.390 1.00 91.38 114 GLN A CA 1
ATOM 812 C C . GLN A 1 114 ? 2.125 7.098 -4.603 1.00 91.38 114 GLN A C 1
ATOM 814 O O . GLN A 1 114 ? 2.446 5.958 -4.925 1.00 91.38 114 GLN A O 1
ATOM 819 N N . ARG A 1 115 ? 2.555 8.186 -5.248 1.00 93.94 115 ARG A N 1
ATOM 820 C CA . ARG A 1 115 ? 3.512 8.165 -6.349 1.00 93.94 115 ARG A CA 1
ATOM 821 C C . ARG A 1 115 ? 4.847 7.602 -5.889 1.00 93.94 115 ARG A C 1
ATOM 823 O O . ARG A 1 115 ? 5.306 6.658 -6.508 1.00 93.94 115 ARG A O 1
ATOM 830 N N . GLU A 1 116 ? 5.401 8.102 -4.785 1.00 93.38 116 GLU A N 1
ATOM 831 C CA . GLU A 1 116 ? 6.647 7.580 -4.207 1.00 93.38 116 GLU A CA 1
ATOM 832 C C . GLU A 1 116 ? 6.552 6.069 -3.953 1.00 93.38 116 GLU A C 1
ATOM 834 O O . GLU A 1 116 ? 7.436 5.321 -4.350 1.00 93.38 116 GLU A O 1
ATOM 839 N N . SER A 1 117 ? 5.443 5.605 -3.367 1.00 91.62 117 SER A N 1
ATOM 840 C CA . SER A 1 117 ? 5.228 4.172 -3.105 1.00 91.62 117 SER A CA 1
ATOM 841 C C . SER A 1 117 ? 5.089 3.341 -4.392 1.00 91.62 117 SER A C 1
ATOM 843 O O . SER A 1 117 ? 5.542 2.202 -4.448 1.00 91.62 117 SER A O 1
ATOM 845 N N . CYS A 1 118 ? 4.447 3.898 -5.423 1.00 95.00 118 CYS A N 1
ATOM 846 C CA . CYS A 1 118 ? 4.291 3.268 -6.734 1.00 95.00 118 CYS A CA 1
ATOM 847 C C . CYS A 1 118 ? 5.632 3.176 -7.478 1.00 95.00 118 CYS A C 1
ATOM 849 O O . CYS A 1 118 ? 5.964 2.124 -8.012 1.00 95.00 118 CYS A O 1
ATOM 851 N N . GLU A 1 119 ? 6.419 4.253 -7.484 1.00 94.69 119 GLU A N 1
ATOM 852 C CA . GLU A 1 119 ? 7.734 4.320 -8.131 1.00 94.69 119 GLU A CA 1
ATOM 853 C C . GLU A 1 119 ? 8.751 3.408 -7.431 1.00 94.69 119 GLU A C 1
ATOM 855 O O . GLU A 1 119 ? 9.493 2.698 -8.108 1.00 94.69 119 GLU A O 1
ATOM 860 N N . ASP A 1 120 ? 8.729 3.354 -6.092 1.00 95.31 120 ASP A N 1
ATOM 861 C CA . ASP A 1 120 ? 9.601 2.491 -5.282 1.00 95.31 120 ASP A CA 1
ATOM 862 C C . ASP A 1 120 ? 9.497 1.015 -5.689 1.00 95.31 120 ASP A C 1
ATOM 864 O O . ASP A 1 120 ? 10.519 0.338 -5.810 1.00 95.31 120 ASP A O 1
ATOM 868 N N . TYR A 1 121 ? 8.293 0.533 -6.020 1.00 94.94 121 TYR A N 1
ATOM 869 C CA . TYR A 1 121 ? 8.089 -0.825 -6.532 1.00 94.94 121 TYR A CA 1
ATOM 870 C C . TYR A 1 121 ? 8.989 -1.128 -7.745 1.00 94.94 121 TYR A C 1
ATOM 872 O O . TYR A 1 121 ? 9.679 -2.152 -7.776 1.00 94.94 121 TYR A O 1
ATOM 880 N N . PHE A 1 122 ? 9.045 -0.206 -8.711 1.00 96.31 122 PHE A N 1
ATOM 881 C CA . PHE A 1 122 ? 9.805 -0.357 -9.955 1.00 96.31 122 PHE A CA 1
ATOM 882 C C . PHE A 1 122 ? 11.319 -0.199 -9.780 1.00 96.31 122 PHE A C 1
ATOM 884 O O . PHE A 1 122 ? 12.077 -0.573 -10.672 1.00 96.31 122 PHE A O 1
ATOM 891 N N . THR A 1 123 ? 11.791 0.297 -8.633 1.00 96.19 123 THR A N 1
ATOM 892 C CA . THR A 1 123 ? 13.234 0.381 -8.341 1.00 96.19 123 THR A CA 1
ATOM 893 C C . THR A 1 123 ? 13.872 -0.976 -8.040 1.00 96.19 123 THR A C 1
ATOM 895 O O . THR A 1 123 ? 15.094 -1.078 -7.966 1.00 96.19 123 THR A O 1
ATOM 898 N N . SER A 1 124 ? 13.061 -2.022 -7.869 1.00 95.00 124 SER A N 1
ATOM 899 C CA . SER A 1 124 ? 13.519 -3.389 -7.590 1.00 95.00 124 SER A CA 1
ATOM 900 C C . SER A 1 124 ? 13.334 -4.359 -8.761 1.00 95.00 124 SER A C 1
ATOM 902 O O . SER A 1 124 ? 13.737 -5.518 -8.667 1.00 95.00 124 SER A O 1
ATOM 904 N N . ILE A 1 125 ? 12.718 -3.891 -9.847 1.00 95.69 125 ILE A N 1
ATOM 905 C CA . ILE A 1 125 ? 12.393 -4.686 -11.029 1.00 95.69 125 ILE A CA 1
ATOM 906 C C . ILE A 1 125 ? 13.442 -4.412 -12.099 1.00 95.69 125 ILE A C 1
ATOM 908 O O . ILE A 1 125 ? 13.693 -3.255 -12.394 1.00 95.69 125 ILE A O 1
ATOM 912 N N . ASP A 1 126 ? 14.011 -5.465 -12.670 1.00 96.38 126 ASP A N 1
ATOM 913 C CA . ASP A 1 126 ? 14.912 -5.468 -13.830 1.00 96.38 126 ASP A CA 1
ATOM 914 C C . ASP A 1 126 ? 14.385 -6.596 -14.730 1.00 96.38 126 ASP A C 1
ATOM 916 O O . ASP A 1 126 ? 14.538 -7.781 -14.408 1.00 96.38 126 ASP A O 1
ATOM 920 N N . ALA A 1 127 ? 13.562 -6.234 -15.716 1.00 94.44 127 ALA A N 1
ATOM 921 C CA . ALA A 1 127 ? 12.689 -7.186 -16.400 1.00 94.44 127 ALA A CA 1
ATOM 922 C C . ALA A 1 127 ? 13.389 -7.922 -17.552 1.00 94.44 127 ALA A C 1
ATOM 924 O O . ALA A 1 127 ? 13.088 -9.100 -17.785 1.00 94.44 127 ALA A O 1
ATOM 925 N N . ASP A 1 128 ? 14.345 -7.287 -18.222 1.00 96.12 128 ASP A N 1
ATOM 926 C CA . ASP A 1 128 ? 15.174 -7.898 -19.261 1.00 96.12 128 ASP A CA 1
ATOM 927 C C . ASP A 1 128 ? 16.553 -8.371 -18.758 1.00 96.12 128 ASP A C 1
ATOM 929 O O . ASP A 1 128 ? 17.214 -9.164 -19.440 1.00 96.12 128 ASP A O 1
ATOM 933 N N . GLY A 1 129 ? 16.931 -8.015 -17.528 1.00 97.31 129 GLY A N 1
ATOM 934 C CA . GLY A 1 129 ? 18.120 -8.515 -16.848 1.00 97.31 129 GLY A CA 1
ATOM 935 C C . GLY A 1 129 ? 19.411 -7.856 -17.320 1.00 97.31 129 GLY A C 1
ATOM 936 O O . GLY A 1 129 ? 20.472 -8.492 -17.251 1.00 97.31 129 GLY A O 1
ATOM 937 N N . ASP A 1 130 ? 19.337 -6.638 -17.850 1.00 97.44 130 ASP A N 1
ATOM 938 C CA . ASP A 1 130 ? 20.484 -5.921 -18.397 1.00 97.44 130 ASP A CA 1
ATOM 939 C C . ASP A 1 130 ? 21.307 -5.164 -17.330 1.00 97.44 130 ASP A C 1
ATOM 941 O O . ASP A 1 130 ? 22.451 -4.759 -17.580 1.00 97.44 130 ASP A O 1
ATOM 945 N N . GLY A 1 131 ? 20.767 -5.072 -16.109 1.00 96.56 131 GLY A N 1
ATOM 946 C CA . GLY A 1 131 ? 21.375 -4.417 -14.957 1.00 96.56 131 GLY A CA 1
ATOM 947 C C . GLY A 1 131 ? 20.837 -3.017 -14.652 1.00 96.56 131 GLY A C 1
ATOM 948 O O . GLY A 1 131 ? 21.320 -2.396 -13.694 1.00 96.56 131 GLY A O 1
ATOM 949 N N . LEU A 1 132 ? 19.863 -2.514 -15.409 1.00 97.62 132 LEU A N 1
ATOM 950 C CA . LEU A 1 132 ? 19.058 -1.346 -15.072 1.00 97.62 132 LEU A CA 1
ATOM 951 C C . LEU A 1 132 ? 17.719 -1.782 -14.486 1.00 97.62 132 LEU A C 1
ATOM 953 O O . LEU A 1 132 ? 17.186 -2.846 -14.763 1.00 97.62 132 LEU A O 1
ATOM 957 N N . THR A 1 133 ? 17.180 -0.956 -13.596 1.00 97.38 133 THR A N 1
ATOM 958 C CA . THR A 1 133 ? 15.836 -1.195 -13.075 1.00 97.38 133 THR A CA 1
ATOM 959 C C . THR A 1 133 ? 14.816 -0.549 -13.999 1.00 97.38 133 THR A C 1
ATOM 961 O O . THR A 1 133 ? 15.104 0.497 -14.573 1.00 97.38 133 THR A O 1
ATOM 964 N N . ALA A 1 134 ? 13.593 -1.070 -14.058 1.00 96.50 134 ALA A N 1
ATOM 965 C CA . ALA A 1 134 ? 12.519 -0.519 -14.882 1.00 96.50 134 ALA A CA 1
ATOM 966 C C . ALA A 1 134 ? 12.316 0.986 -14.627 1.00 96.50 134 ALA A C 1
ATOM 968 O O . ALA A 1 134 ? 12.133 1.776 -15.554 1.00 96.50 134 ALA A O 1
ATOM 969 N N . PHE A 1 135 ? 12.416 1.423 -13.362 1.00 96.12 135 PHE A N 1
ATOM 970 C CA . PHE A 1 135 ? 12.371 2.852 -13.042 1.00 96.12 135 PHE A CA 1
ATOM 971 C C . PHE A 1 135 ? 13.559 3.627 -13.632 1.00 96.12 135 PHE A C 1
ATOM 973 O O . PHE A 1 135 ? 13.381 4.721 -14.162 1.00 96.12 135 PHE A O 1
ATOM 980 N N . ARG A 1 136 ? 14.772 3.068 -13.560 1.00 96.56 136 ARG A N 1
ATOM 981 C CA . ARG A 1 136 ? 15.977 3.691 -14.111 1.00 96.56 136 ARG A CA 1
ATOM 982 C C . ARG A 1 136 ? 15.926 3.789 -15.633 1.00 96.56 136 ARG A C 1
ATOM 984 O O . ARG A 1 136 ? 16.340 4.801 -16.190 1.00 96.56 136 ARG A O 1
ATOM 991 N N . GLU A 1 137 ? 15.411 2.768 -16.289 1.00 97.00 137 GLU A N 1
ATOM 992 C CA . GLU A 1 137 ? 15.210 2.757 -17.732 1.00 97.00 137 GLU A CA 1
ATOM 993 C C . GLU A 1 137 ? 14.182 3.786 -18.175 1.00 97.00 137 GLU A C 1
ATOM 995 O O . GLU A 1 137 ? 14.429 4.555 -19.102 1.00 97.00 137 GLU A O 1
ATOM 1000 N N . TYR A 1 138 ? 13.084 3.917 -17.427 1.00 94.88 138 TYR A N 1
ATOM 1001 C CA . TYR A 1 138 ? 12.143 5.014 -17.617 1.00 94.88 138 TYR A CA 1
ATOM 1002 C C . TYR A 1 138 ? 12.824 6.394 -17.529 1.00 94.88 138 TYR A C 1
ATOM 1004 O O . TYR A 1 138 ? 12.561 7.252 -18.375 1.00 94.88 138 TYR A O 1
ATOM 1012 N N . GLU A 1 139 ? 13.716 6.620 -16.555 1.00 94.81 139 GLU A N 1
ATOM 1013 C CA . GLU A 1 139 ? 14.465 7.884 -16.445 1.00 94.81 139 GLU A CA 1
ATOM 1014 C C . GLU A 1 139 ? 15.381 8.146 -17.651 1.00 94.81 139 GLU A C 1
ATOM 1016 O O . GLU A 1 139 ? 15.608 9.304 -18.014 1.00 94.81 139 GLU A O 1
ATOM 1021 N N . LEU A 1 140 ? 15.928 7.085 -18.246 1.00 95.50 140 LEU A N 1
ATOM 1022 C CA . LEU A 1 140 ? 16.846 7.144 -19.384 1.00 95.50 140 LEU A CA 1
ATOM 1023 C C . LEU A 1 140 ? 16.121 7.159 -20.735 1.00 95.50 140 LEU A C 1
ATOM 1025 O O . LEU A 1 140 ? 16.701 7.584 -21.731 1.00 95.50 140 LEU A O 1
ATOM 1029 N N . GLY A 1 141 ? 14.851 6.755 -20.763 1.00 95.31 141 GLY A N 1
ATOM 1030 C CA . GLY A 1 141 ? 14.073 6.579 -21.984 1.00 95.31 141 GLY A CA 1
ATOM 1031 C C . GLY A 1 141 ? 14.339 5.257 -22.709 1.00 95.31 141 GLY A C 1
ATOM 1032 O O . GLY A 1 141 ? 13.961 5.154 -23.877 1.00 95.31 141 GLY A O 1
ATOM 1033 N N . THR A 1 142 ? 14.962 4.282 -22.041 1.00 96.00 142 THR A N 1
ATOM 1034 C CA . THR A 1 142 ? 15.167 2.917 -22.550 1.00 96.00 142 THR A CA 1
ATOM 1035 C C . THR A 1 142 ? 13.944 2.035 -22.271 1.00 96.00 142 THR A C 1
ATOM 1037 O O . THR A 1 142 ? 12.934 2.501 -21.724 1.00 96.00 142 THR A O 1
ATOM 1040 N N . SER A 1 143 ? 13.970 0.793 -22.744 1.00 94.75 143 SER A N 1
ATOM 1041 C CA . SER A 1 143 ? 12.854 -0.145 -22.690 1.00 94.75 143 SER A CA 1
ATOM 1042 C C . SER A 1 143 ? 13.150 -1.303 -21.744 1.00 94.75 143 SER A C 1
ATOM 1044 O O . SER A 1 143 ? 13.859 -2.214 -22.135 1.00 94.75 143 SER A O 1
ATOM 1046 N N . ASP A 1 144 ? 12.391 -1.400 -20.654 1.00 94.81 144 ASP A N 1
ATOM 1047 C CA . ASP A 1 144 ? 12.498 -2.475 -19.651 1.00 94.81 144 ASP A CA 1
ATOM 1048 C C . ASP A 1 144 ? 12.208 -3.902 -20.128 1.00 94.81 144 ASP A C 1
ATOM 1050 O O . ASP A 1 144 ? 12.435 -4.887 -19.425 1.00 94.81 144 ASP A O 1
ATOM 1054 N N . ALA A 1 145 ? 11.674 -4.032 -21.336 1.00 95.12 145 ALA A N 1
ATOM 1055 C CA . ALA A 1 145 ? 11.472 -5.306 -22.005 1.00 95.12 145 ALA A CA 1
ATOM 1056 C C . ALA A 1 145 ? 12.557 -5.629 -23.050 1.00 95.12 145 ALA A C 1
ATOM 1058 O O . ALA A 1 145 ? 12.411 -6.622 -23.775 1.00 95.12 145 ALA A O 1
ATOM 1059 N N . ASN A 1 146 ? 13.580 -4.787 -23.205 1.00 96.81 146 ASN A N 1
ATOM 1060 C CA . ASN A 1 146 ? 14.584 -4.900 -24.252 1.00 96.81 146 ASN A CA 1
ATOM 1061 C C . ASN A 1 146 ? 15.956 -4.383 -23.802 1.00 96.81 146 ASN A C 1
ATOM 1063 O O . ASN A 1 146 ? 16.240 -3.202 -23.945 1.00 96.81 146 ASN A O 1
ATOM 1067 N N . ALA A 1 147 ? 16.834 -5.328 -23.465 1.00 97.62 147 ALA A N 1
ATOM 1068 C CA . ALA A 1 147 ? 18.158 -5.060 -22.916 1.00 97.62 147 ALA A CA 1
ATOM 1069 C C . ALA A 1 147 ? 19.097 -4.226 -23.808 1.00 97.62 147 ALA A C 1
ATOM 1071 O O . ALA A 1 147 ? 20.159 -3.855 -23.335 1.00 97.62 147 ALA A O 1
ATOM 1072 N N . ASP A 1 148 ? 18.782 -4.025 -25.090 1.00 97.94 148 ASP A N 1
ATOM 1073 C CA . ASP A 1 148 ? 19.531 -3.222 -26.072 1.00 97.94 148 ASP A CA 1
ATOM 1074 C C . ASP A 1 148 ? 18.502 -2.383 -26.847 1.00 97.94 148 ASP A C 1
ATOM 1076 O O . ASP A 1 148 ? 17.932 -2.830 -27.856 1.00 97.94 148 ASP A O 1
ATOM 1080 N N . THR A 1 149 ? 18.144 -1.219 -26.297 1.00 97.56 149 THR A N 1
ATOM 1081 C CA . THR A 1 149 ? 16.996 -0.436 -26.770 1.00 97.56 149 THR A CA 1
ATOM 1082 C C . THR A 1 149 ? 17.213 0.126 -28.170 1.00 97.56 149 THR A C 1
ATOM 1084 O O . THR A 1 149 ? 16.272 0.126 -28.978 1.00 97.56 149 THR A O 1
ATOM 1087 N N . ASP A 1 150 ? 18.419 0.604 -28.475 1.00 96.81 150 ASP A N 1
ATOM 1088 C CA . ASP A 1 150 ? 18.747 1.178 -29.781 1.00 96.81 150 ASP A CA 1
ATOM 1089 C C . ASP A 1 150 ? 19.185 0.128 -30.824 1.00 96.81 150 ASP A C 1
ATOM 1091 O O . ASP A 1 150 ? 19.140 0.389 -32.035 1.00 96.81 150 ASP A O 1
ATOM 1095 N N . GLY A 1 151 ? 19.461 -1.103 -30.384 1.00 97.19 151 GLY A N 1
ATOM 1096 C CA . GLY A 1 151 ? 19.759 -2.249 -31.232 1.00 97.19 151 GLY A CA 1
ATOM 1097 C C . GLY A 1 151 ? 21.163 -2.204 -31.830 1.00 97.19 151 GLY A C 1
ATOM 1098 O O . GLY A 1 151 ? 21.383 -2.792 -32.902 1.00 97.19 151 GLY A O 1
ATOM 1099 N N . ASP A 1 152 ? 22.095 -1.480 -31.207 1.00 96.38 152 ASP A N 1
ATOM 1100 C CA . ASP A 1 152 ? 23.468 -1.328 -31.686 1.00 96.38 152 ASP A CA 1
ATOM 1101 C C . ASP A 1 152 ? 24.386 -2.512 -31.312 1.00 96.38 152 ASP A C 1
ATOM 1103 O O . ASP A 1 152 ? 25.492 -2.656 -31.859 1.00 96.38 152 ASP A O 1
ATOM 1107 N N . GLY A 1 153 ? 23.881 -3.430 -30.480 1.00 96.06 153 GLY A N 1
ATOM 1108 C CA . GLY A 1 153 ? 24.553 -4.641 -30.028 1.00 96.06 153 GLY A CA 1
ATOM 1109 C C . GLY A 1 153 ? 25.202 -4.525 -28.649 1.00 96.06 153 GLY A C 1
ATOM 1110 O O . GLY A 1 153 ? 25.890 -5.475 -28.244 1.00 96.06 153 GLY A O 1
ATOM 1111 N N . TYR A 1 154 ? 25.021 -3.408 -27.944 1.00 97.00 154 TYR A N 1
ATOM 1112 C CA . TYR A 1 154 ? 25.409 -3.226 -26.551 1.00 97.00 154 TYR A CA 1
ATOM 1113 C C . TYR A 1 154 ? 24.175 -3.091 -25.661 1.00 97.00 154 TYR A C 1
ATOM 1115 O O . TYR A 1 154 ? 23.203 -2.456 -26.024 1.00 97.00 154 TYR A O 1
ATOM 1123 N N . ASN A 1 155 ? 24.217 -3.706 -24.477 1.00 97.75 155 ASN A N 1
ATOM 1124 C CA . ASN A 1 155 ? 23.090 -3.593 -23.561 1.00 97.75 155 ASN A CA 1
ATOM 1125 C C . ASN A 1 155 ? 23.035 -2.205 -22.905 1.00 97.75 155 ASN A C 1
ATOM 1127 O O . ASN A 1 155 ? 24.088 -1.717 -22.471 1.00 97.75 155 ASN A O 1
ATOM 1131 N N . ASP A 1 156 ? 21.839 -1.656 -22.691 1.00 98.31 156 ASP A N 1
ATOM 1132 C CA . ASP A 1 156 ? 21.624 -0.313 -22.139 1.00 98.31 156 ASP A CA 1
ATOM 1133 C C . ASP A 1 156 ? 22.345 -0.148 -20.786 1.00 98.31 156 ASP A C 1
ATOM 1135 O O . ASP A 1 156 ? 23.097 0.807 -20.552 1.00 98.31 156 ASP A O 1
ATOM 1139 N N . GLY A 1 157 ? 22.223 -1.138 -19.899 1.00 97.62 157 GLY A N 1
ATOM 1140 C CA . GLY A 1 157 ? 22.900 -1.163 -18.604 1.00 97.62 157 GLY A CA 1
ATOM 1141 C C . GLY A 1 157 ? 24.421 -1.204 -18.690 1.00 97.62 157 GLY A C 1
ATOM 1142 O O . GLY A 1 157 ? 25.114 -0.561 -17.890 1.00 97.62 157 GLY A O 1
ATOM 1143 N N . ALA A 1 158 ? 24.972 -1.895 -19.689 1.00 98.06 158 ALA A N 1
ATOM 1144 C CA . ALA A 1 158 ? 26.412 -1.917 -19.926 1.00 98.06 158 ALA A CA 1
ATOM 1145 C C . ALA A 1 158 ? 26.911 -0.562 -20.441 1.00 98.06 158 ALA A C 1
ATOM 1147 O O . ALA A 1 158 ? 27.978 -0.092 -20.027 1.00 98.06 158 ALA A O 1
ATOM 1148 N N . GLU A 1 159 ? 26.137 0.081 -21.308 1.00 98.38 159 GLU A N 1
ATOM 1149 C CA . GLU A 1 159 ? 26.442 1.399 -21.841 1.00 98.38 159 GLU A CA 1
ATOM 1150 C C . GLU A 1 159 ? 26.414 2.469 -20.756 1.00 98.38 159 GLU A C 1
ATOM 1152 O O . GLU A 1 159 ? 27.404 3.187 -20.583 1.00 98.38 159 GLU A O 1
ATOM 1157 N N . VAL A 1 160 ? 25.356 2.507 -19.945 1.00 97.81 160 VAL A N 1
ATOM 1158 C CA . VAL A 1 160 ? 25.232 3.424 -18.804 1.00 97.81 160 VAL A CA 1
ATOM 1159 C C . VAL A 1 160 ? 26.378 3.222 -17.813 1.00 97.81 160 VAL A C 1
ATOM 1161 O O . VAL A 1 160 ? 26.988 4.199 -17.367 1.00 97.81 160 VAL A O 1
ATOM 1164 N N . ALA A 1 161 ? 26.732 1.972 -17.496 1.00 97.50 161 ALA A N 1
ATOM 1165 C CA . ALA A 1 161 ? 27.851 1.665 -16.602 1.00 97.50 161 ALA A CA 1
ATOM 1166 C C . ALA A 1 161 ? 29.211 2.127 -17.160 1.00 97.50 161 ALA A C 1
ATOM 1168 O O . ALA A 1 161 ? 30.111 2.481 -16.392 1.00 97.50 161 ALA A O 1
ATOM 1169 N N . ALA A 1 162 ? 29.365 2.145 -18.484 1.00 96.88 162 ALA A N 1
ATOM 1170 C CA . ALA A 1 162 ? 30.561 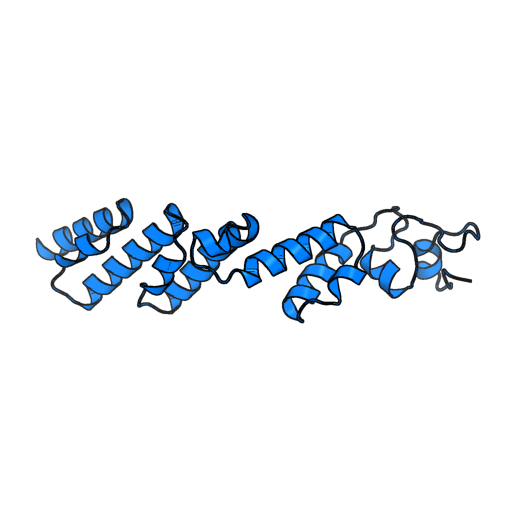2.618 -19.173 1.00 96.88 162 ALA A CA 1
ATOM 1171 C C . ALA A 1 162 ? 30.520 4.120 -19.534 1.00 96.88 162 ALA A C 1
ATOM 1173 O O . ALA A 1 162 ? 31.523 4.657 -20.013 1.00 96.88 162 ALA A O 1
ATOM 1174 N N . GLY A 1 163 ? 29.412 4.816 -19.251 1.00 96.12 163 GLY A N 1
ATOM 1175 C CA . GLY A 1 163 ? 29.226 6.242 -19.532 1.00 96.12 163 GLY A CA 1
ATOM 1176 C C . GLY A 1 163 ? 28.898 6.561 -20.994 1.00 96.12 163 GLY A C 1
ATOM 1177 O O . GLY A 1 163 ? 29.156 7.683 -21.437 1.00 96.12 163 GLY A O 1
ATOM 1178 N N . TYR A 1 164 ? 28.376 5.586 -21.737 1.00 96.31 164 TYR A N 1
ATOM 1179 C CA . TYR A 1 164 ? 27.816 5.768 -23.073 1.00 96.31 164 TYR A CA 1
ATOM 1180 C C . TYR A 1 164 ? 26.329 6.146 -23.006 1.00 96.31 164 TYR A C 1
ATOM 1182 O O . TYR A 1 164 ? 25.700 6.088 -21.951 1.00 96.31 164 TYR A O 1
ATOM 1190 N N . ASP A 1 165 ? 25.813 6.611 -24.141 1.00 96.19 165 ASP A N 1
ATOM 1191 C CA . ASP A 1 165 ? 24.401 6.938 -24.341 1.00 96.19 165 ASP A CA 1
ATOM 1192 C C . ASP A 1 165 ? 23.674 5.694 -24.889 1.00 96.19 165 ASP A C 1
ATOM 1194 O O . ASP A 1 165 ? 24.126 5.211 -25.929 1.00 96.19 165 ASP A O 1
ATOM 1198 N N . PRO A 1 166 ? 22.628 5.183 -24.211 1.00 97.00 166 PRO A N 1
ATOM 1199 C CA . PRO A 1 166 ? 21.889 3.979 -24.611 1.00 97.00 166 PRO A CA 1
ATOM 1200 C C . PRO A 1 166 ? 20.846 4.198 -25.726 1.00 97.00 166 PRO A C 1
ATOM 1202 O O . PRO A 1 166 ? 20.037 3.325 -26.018 1.00 97.00 166 PRO A O 1
ATOM 1205 N N . LEU A 1 167 ? 20.780 5.405 -26.303 1.00 96.44 167 LEU A N 1
ATOM 1206 C CA . LEU A 1 167 ? 19.818 5.771 -27.353 1.00 96.44 167 LEU A CA 1
ATOM 1207 C C . LEU A 1 167 ? 20.501 6.399 -28.586 1.00 96.44 167 LEU A C 1
ATOM 1209 O O . LEU A 1 167 ? 19.941 7.324 -29.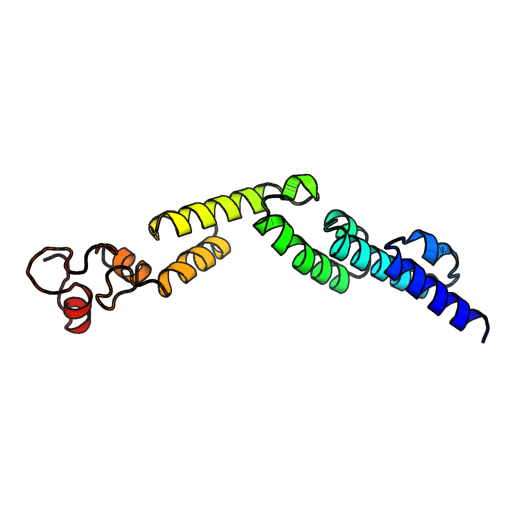187 1.00 96.44 167 LEU A O 1
ATOM 1213 N N . LYS A 1 168 ? 21.733 5.989 -28.911 1.00 81.75 168 LYS A N 1
ATOM 1214 C CA . LYS A 1 168 ? 22.611 6.706 -29.860 1.00 81.75 168 LYS A CA 1
ATOM 1215 C C . LYS A 1 168 ? 22.082 6.838 -31.292 1.00 81.75 168 LYS A C 1
ATOM 1217 O O . LYS A 1 168 ? 21.341 5.972 -31.801 1.00 81.75 168 LYS A O 1
#

InterPro domains:
  IPR059100 Bacterial TSP3 repeat [PF18884] (148-168)

Sequence (168 aa):
MRGQALKNCAQLIAIDTGDPEVCDVIDDADDQADCEDAAYLMKAKEGSDYAACASIVNKDLRASCETQVAAPIIAAGACAKYGLDQSLCDTQTAIDAVIASGDPRGCAPFETTQRESCEDYFTSIDADGDGLTAFREYELGTSDANADTDGDGYNDGAEVAAGYDPLK

Foldseek 3Di:
DVLVVQLVVLLVVLLVVLPLVSLVVRPDPVSSLVSNLNSLLSCCQVVLQLVSLVVRPPPVSSVVSNVNSVVVCLVVLNQVVRVHDNVSNVLVVQLVVCVVVLALVSLVVDDDVSSVVSLVSQCPDQQCPLQHTNSRCVVLVADSVDQQRCPPPHGCSRCVVVVHRSND

pLDDT: mean 92.34, std 5.75, range [56.69, 98.38]

Radius of gyration: 25.59 Å; chains: 1; bounding box: 53×24×78 Å

Secondary structure (DSSP, 8-state):
-HHHHHHHHHHHHHHHHT-GGGGGG--SHHHHHHHHHHHHHHHHHHH--HHHHTT--SHHHHHHHHHHHHHHHHHTT-HHHHT--HHHHHHHHHHHHHHHHT-GGGGTTS-HHHHHHHHHHHTT--SS-SS--HHHHHHHT--TT-SSSS-SSS-HHHHHHHT--TT-